Protein AF-A0A822F8F4-F1 (afdb_monomer)

Mean predicted aligned error: 12.17 Å

Sequence (168 aa):
MMKEYLFEIDHLSELIIGFRNGHVKISAIDDVLSNKKQIILKNERTELVQNLNDLETKANLINDLFNQNFRYCNVVERDINKHDNENTIRTKLIETDNRDRVLCSDDTLNQNNQEQFNKLRFYLIQEQQRNSNLRLIYADFSYCSYKLHNMFILSSNNNTNLSNQNSY

Structure (mmCIF, N/CA/C/O backbone):
data_AF-A0A822F8F4-F1
#
_entry.id   AF-A0A822F8F4-F1
#
loop_
_atom_site.group_PDB
_atom_site.id
_atom_site.type_symbol
_atom_site.label_atom_id
_atom_site.label_alt_id
_atom_site.label_comp_id
_atom_site.label_asym_id
_atom_site.label_entity_id
_atom_site.label_seq_id
_atom_site.pdbx_PDB_ins_code
_atom_site.Cartn_x
_atom_site.Cartn_y
_atom_site.Cartn_z
_atom_site.occupancy
_atom_site.B_iso_or_equiv
_atom_site.auth_seq_id
_atom_site.auth_comp_id
_atom_site.auth_asym_id
_atom_site.auth_atom_id
_atom_site.pdbx_PDB_model_num
ATOM 1 N N . MET A 1 1 ? -37.204 5.813 15.976 1.00 46.53 1 MET A N 1
ATOM 2 C CA . MET A 1 1 ? -36.327 6.970 16.257 1.00 46.53 1 MET A CA 1
ATOM 3 C C . MET A 1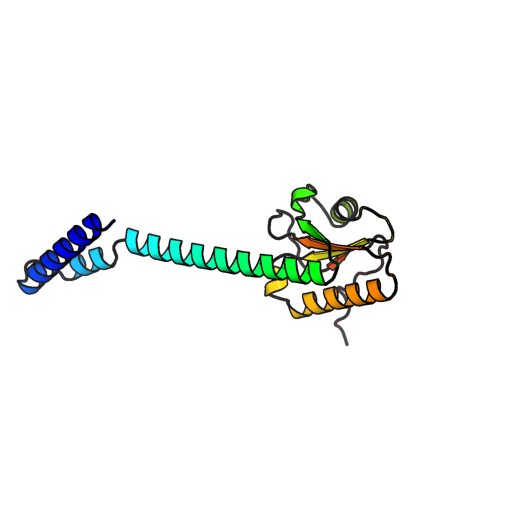 1 ? -36.942 8.006 17.198 1.00 46.53 1 MET A C 1
ATOM 5 O O . MET A 1 1 ? -36.592 7.973 18.363 1.00 46.53 1 MET A O 1
ATOM 9 N N . MET A 1 2 ? -37.865 8.893 16.792 1.00 45.19 2 MET A N 1
ATOM 10 C CA . MET A 1 2 ? -38.330 9.980 17.693 1.00 45.19 2 MET A CA 1
ATOM 11 C C . MET A 1 2 ? -39.167 9.492 18.899 1.00 45.19 2 MET A C 1
ATOM 13 O O . MET A 1 2 ? -39.069 10.047 19.987 1.00 45.19 2 MET A O 1
ATOM 17 N N . LYS A 1 3 ? -39.949 8.415 18.728 1.00 51.69 3 LYS A N 1
ATOM 18 C CA . LYS A 1 3 ? -40.764 7.811 19.803 1.00 51.69 3 LYS A CA 1
ATOM 19 C C . LYS A 1 3 ? -39.943 7.086 20.877 1.00 51.69 3 LYS A C 1
ATOM 21 O O . LYS A 1 3 ? -40.347 7.076 22.029 1.00 51.69 3 LYS A O 1
ATOM 26 N N . GLU A 1 4 ? -38.805 6.502 20.509 1.00 49.72 4 GLU A N 1
ATOM 27 C CA . GLU A 1 4 ? -37.917 5.807 21.457 1.00 49.72 4 GLU A CA 1
ATOM 28 C C . GLU A 1 4 ? -37.183 6.804 22.361 1.00 49.72 4 GLU A C 1
ATOM 30 O O . GLU A 1 4 ? -36.996 6.541 23.540 1.00 49.72 4 GLU A O 1
ATOM 35 N N . TYR A 1 5 ? -36.852 7.989 21.835 1.00 57.62 5 TYR A N 1
ATOM 36 C CA . TYR A 1 5 ? -36.263 9.076 22.620 1.00 57.62 5 TYR A CA 1
ATOM 37 C C . TYR A 1 5 ? -37.208 9.626 23.691 1.00 57.62 5 TYR A C 1
ATOM 39 O O . TYR A 1 5 ? -36.760 9.932 24.790 1.00 57.62 5 TYR A O 1
ATOM 47 N N . LEU A 1 6 ? -38.504 9.743 23.385 1.00 63.38 6 LEU A N 1
ATOM 48 C CA . LEU A 1 6 ? -39.500 10.210 24.355 1.00 63.38 6 LEU A CA 1
ATOM 49 C C . LEU A 1 6 ? -39.638 9.233 25.527 1.00 63.38 6 LEU A C 1
ATOM 51 O O . LEU A 1 6 ? -39.637 9.661 26.674 1.00 63.38 6 LEU A O 1
ATOM 55 N N . PHE A 1 7 ? -39.648 7.929 25.242 1.00 70.25 7 PHE A N 1
ATOM 56 C CA . PHE A 1 7 ? -39.710 6.893 26.272 1.00 70.25 7 PHE A CA 1
ATOM 57 C C . PHE A 1 7 ? -38.502 6.934 27.222 1.00 70.25 7 PHE A C 1
ATOM 59 O O . PHE A 1 7 ? -38.667 6.853 28.434 1.00 70.25 7 PHE A O 1
ATOM 66 N N . GLU A 1 8 ? -37.292 7.109 26.687 1.00 58.56 8 GLU A N 1
ATOM 67 C CA . GLU A 1 8 ? -36.071 7.203 27.500 1.00 58.56 8 GLU A CA 1
ATOM 68 C C . GLU A 1 8 ? -36.019 8.498 28.332 1.00 58.56 8 GLU A C 1
ATOM 70 O O . GLU A 1 8 ? -35.542 8.486 29.467 1.00 58.56 8 GLU A O 1
ATOM 75 N N . ILE A 1 9 ? -36.542 9.615 27.809 1.00 69.12 9 ILE A N 1
ATOM 76 C CA . ILE A 1 9 ? -36.636 10.886 28.549 1.00 69.12 9 ILE A CA 1
ATOM 77 C C . ILE A 1 9 ? -37.646 10.785 29.699 1.00 69.12 9 ILE A C 1
ATOM 79 O O . ILE A 1 9 ? -37.357 11.253 30.806 1.00 69.12 9 ILE A O 1
ATOM 83 N N . ASP A 1 10 ? -38.798 10.158 29.462 1.00 74.62 10 ASP A N 1
ATOM 84 C CA . ASP A 1 10 ? -39.811 9.924 30.495 1.00 74.62 10 ASP A CA 1
ATOM 85 C C . ASP A 1 10 ? -39.261 8.983 31.578 1.00 74.62 10 ASP A C 1
ATOM 87 O O . ASP A 1 10 ? -39.345 9.284 32.770 1.00 74.62 10 A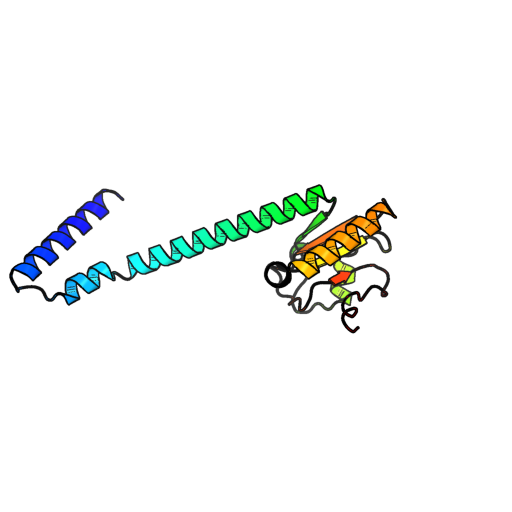SP A O 1
ATOM 91 N N . HIS A 1 11 ? -38.574 7.912 31.171 1.00 73.94 11 HIS A N 1
ATOM 92 C CA . HIS A 1 11 ? -37.952 6.956 32.085 1.00 73.94 11 HIS A CA 1
ATOM 93 C C . HIS A 1 11 ? -36.850 7.587 32.955 1.00 73.94 11 HIS A C 1
ATOM 95 O O . HIS A 1 11 ? -36.801 7.371 34.170 1.00 73.94 11 HIS A O 1
ATOM 101 N N . LEU A 1 12 ? -35.988 8.426 32.368 1.00 72.62 12 LEU A N 1
ATOM 102 C CA . LEU A 1 12 ? -34.965 9.167 33.111 1.00 72.62 12 LEU A CA 1
ATOM 103 C C . LEU A 1 12 ? -35.601 10.167 34.094 1.00 72.62 12 LEU A C 1
ATOM 105 O O . LEU A 1 12 ? -35.122 10.326 35.219 1.00 72.62 12 LEU A O 1
ATOM 109 N N . SER A 1 13 ? -36.696 10.818 33.694 1.00 73.12 13 SER A N 1
ATOM 110 C CA . SER A 1 13 ? -37.430 11.767 34.539 1.00 73.12 13 SER A CA 1
ATOM 111 C C . SER A 1 13 ? -38.053 11.078 35.757 1.00 73.12 13 SER A C 1
ATOM 113 O O . SER A 1 13 ? -37.935 11.584 36.876 1.00 73.12 13 SER A O 1
ATOM 115 N N . GLU A 1 14 ? -38.637 9.892 35.575 1.00 78.44 14 GLU A N 1
ATOM 116 C CA . GLU A 1 14 ? -39.163 9.065 36.667 1.00 78.44 14 GLU A CA 1
ATOM 117 C C . GLU A 1 14 ? -38.066 8.627 37.647 1.00 78.44 14 GLU A C 1
ATOM 119 O O . GLU A 1 14 ? -38.246 8.726 38.864 1.00 78.44 14 GLU A O 1
ATOM 124 N N . LEU A 1 15 ? -36.898 8.216 37.140 1.00 72.00 15 LEU A N 1
ATOM 125 C CA . LEU A 1 15 ? -35.754 7.827 37.971 1.00 72.00 15 LEU A CA 1
ATOM 126 C C . LEU A 1 15 ? -35.203 9.000 38.795 1.00 72.00 15 LEU A C 1
ATOM 128 O O . LEU A 1 15 ? -34.898 8.834 39.979 1.00 72.00 15 LEU A O 1
ATOM 132 N N . ILE A 1 16 ? -35.134 10.201 38.211 1.00 70.44 16 ILE A N 1
ATOM 133 C CA . ILE A 1 16 ? -34.704 11.423 38.910 1.00 70.44 16 ILE A CA 1
ATOM 134 C C . ILE A 1 16 ? -35.701 11.810 40.013 1.00 70.44 16 ILE A C 1
ATOM 136 O O . ILE A 1 16 ? -35.286 12.180 41.115 1.00 70.44 16 ILE A O 1
ATOM 140 N N . ILE A 1 17 ? -37.009 11.713 39.750 1.00 76.75 17 ILE A N 1
ATOM 141 C CA . ILE A 1 17 ? -38.059 11.974 40.750 1.00 76.75 17 ILE A CA 1
ATOM 142 C C . ILE A 1 17 ? -37.986 10.940 41.882 1.00 76.75 17 ILE A C 1
ATOM 144 O O . ILE A 1 17 ? -37.999 11.307 43.060 1.00 76.75 17 ILE A O 1
ATOM 148 N N . GLY A 1 18 ? -37.844 9.657 41.543 1.00 71.69 18 GLY A N 1
ATOM 149 C CA . GLY A 1 18 ? -37.693 8.571 42.509 1.00 71.69 18 GLY A CA 1
ATOM 150 C C . GLY A 1 18 ? -36.464 8.739 43.408 1.00 71.69 18 GLY A C 1
ATOM 151 O O . GLY A 1 18 ? -36.560 8.534 44.619 1.00 71.69 18 GLY A O 1
ATOM 152 N N . PHE A 1 19 ? -35.335 9.186 42.848 1.00 71.31 19 PHE A N 1
ATOM 153 C CA . PHE A 1 19 ? -34.116 9.483 43.605 1.00 71.31 19 PHE A CA 1
ATOM 154 C C . PHE A 1 19 ? -34.305 10.666 44.558 1.00 71.31 19 PHE A C 1
ATOM 156 O O . PHE A 1 19 ? -33.984 10.561 45.741 1.00 71.31 19 PHE A O 1
ATOM 163 N N . ARG A 1 20 ? -34.888 11.774 44.079 1.00 69.50 20 ARG A N 1
ATOM 164 C CA . ARG A 1 20 ? -35.166 12.963 44.907 1.00 69.50 20 ARG A CA 1
ATOM 165 C C . ARG A 1 20 ? -36.080 12.661 46.094 1.00 69.50 20 ARG A C 1
ATOM 167 O O . ARG A 1 20 ? -35.930 13.277 47.142 1.00 69.50 20 ARG A O 1
ATOM 174 N N . ASN A 1 21 ? -36.977 11.693 45.939 1.00 81.25 21 ASN A N 1
ATOM 175 C CA . ASN A 1 21 ? -37.883 11.245 46.994 1.00 81.25 21 ASN A CA 1
ATOM 176 C C . ASN A 1 21 ? -37.276 10.153 47.901 1.00 81.25 21 ASN A C 1
ATOM 178 O O . ASN A 1 21 ? -37.978 9.636 48.764 1.00 81.25 21 ASN A O 1
ATOM 182 N N . GLY A 1 22 ? -36.005 9.775 47.708 1.00 72.81 22 GLY A N 1
ATOM 183 C CA . GLY A 1 22 ? -35.305 8.763 48.511 1.00 72.81 22 GLY A CA 1
ATOM 184 C C . GLY A 1 22 ? -35.664 7.307 48.188 1.00 72.81 22 GLY A C 1
ATOM 185 O O . GLY A 1 22 ? -35.226 6.401 48.893 1.00 72.81 22 GLY A O 1
ATOM 186 N N . HIS A 1 23 ? -36.441 7.064 47.129 1.00 75.38 23 HIS A N 1
ATOM 187 C CA . HIS A 1 23 ? -36.947 5.736 46.759 1.00 75.38 23 HIS A CA 1
ATOM 188 C C . HIS A 1 23 ? -36.051 4.991 45.760 1.00 75.38 23 HIS A C 1
ATOM 190 O O . HIS A 1 23 ? -36.200 3.784 45.580 1.00 75.38 23 HIS A O 1
ATOM 196 N N . VAL A 1 24 ? -35.119 5.690 45.111 1.00 72.56 24 VAL A N 1
ATOM 197 C CA . VAL A 1 24 ? -34.202 5.130 44.109 1.00 72.56 24 VAL A CA 1
ATOM 198 C C . VAL A 1 24 ? -32.769 5.475 44.505 1.00 72.56 24 VAL A C 1
ATOM 200 O O . VAL A 1 24 ? -32.496 6.591 44.938 1.00 72.56 24 VAL A O 1
ATOM 203 N N . LYS A 1 25 ? -31.840 4.521 44.383 1.00 73.00 25 LYS A N 1
ATOM 204 C CA . LYS A 1 25 ? -30.405 4.765 44.608 1.00 73.00 25 LYS A CA 1
ATOM 205 C C . LYS A 1 25 ? -29.798 5.462 43.391 1.00 73.00 25 LYS A C 1
ATOM 207 O O . LYS A 1 25 ? -30.138 5.111 42.266 1.00 73.00 25 LYS A O 1
ATOM 212 N N . ILE A 1 26 ? -28.848 6.376 43.607 1.00 68.19 26 ILE A N 1
ATOM 213 C CA . ILE A 1 26 ? -28.175 7.109 42.517 1.00 68.19 26 ILE A CA 1
ATOM 214 C C . ILE A 1 26 ? -27.511 6.175 41.492 1.00 68.19 26 ILE A C 1
ATOM 216 O O . ILE A 1 26 ? -27.518 6.468 40.304 1.00 68.19 26 ILE A O 1
ATOM 220 N N . SER A 1 27 ? -27.078 4.988 41.930 1.00 64.88 27 SER A N 1
ATOM 221 C CA . SER A 1 27 ? -26.509 3.954 41.063 1.00 64.88 27 SER A CA 1
ATOM 222 C C . SER A 1 27 ? -27.464 3.479 39.961 1.00 64.88 27 SER A C 1
ATOM 224 O O . SER A 1 27 ? -27.008 3.105 38.894 1.00 64.88 27 SER A O 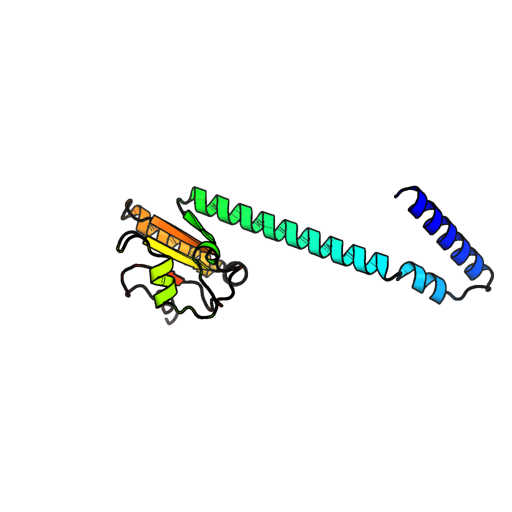1
ATOM 226 N N . ALA A 1 28 ? -28.784 3.522 40.176 1.00 64.75 28 ALA A N 1
ATOM 227 C CA . ALA A 1 28 ? -29.762 3.166 39.143 1.00 64.75 28 ALA A CA 1
ATOM 228 C C . ALA A 1 28 ? -29.877 4.244 38.048 1.00 64.75 28 ALA A C 1
ATOM 230 O O . ALA A 1 28 ? -30.211 3.934 36.908 1.00 64.75 28 ALA A O 1
ATOM 231 N N . ILE A 1 29 ? -29.578 5.505 38.382 1.00 62.50 29 ILE A N 1
ATOM 232 C CA . ILE A 1 29 ? -29.432 6.585 37.398 1.00 62.50 29 ILE A CA 1
ATOM 233 C C . ILE A 1 29 ? -28.109 6.398 36.648 1.00 62.50 29 ILE A C 1
ATOM 235 O O . ILE A 1 29 ? -28.087 6.496 35.421 1.00 62.50 29 ILE A O 1
ATOM 239 N N . ASP A 1 30 ? -27.033 6.053 37.361 1.00 62.41 30 ASP A N 1
ATOM 240 C CA . ASP A 1 30 ? -25.733 5.757 36.751 1.00 62.41 30 ASP A CA 1
ATOM 241 C C . ASP A 1 30 ? -25.805 4.565 35.784 1.00 62.41 30 ASP A C 1
ATOM 243 O O . ASP A 1 30 ? -25.195 4.627 34.721 1.00 62.41 30 ASP A O 1
ATOM 247 N N . ASP A 1 31 ? -26.589 3.524 36.076 1.00 64.81 31 ASP A N 1
ATOM 248 C CA . ASP A 1 31 ? -26.772 2.352 35.203 1.00 64.81 31 ASP A CA 1
ATOM 249 C C . ASP A 1 31 ? -27.491 2.694 33.883 1.00 64.81 31 ASP A C 1
ATOM 251 O O . ASP A 1 31 ? -27.153 2.156 32.824 1.00 64.81 31 ASP A O 1
ATOM 255 N N . VAL A 1 32 ? -28.452 3.624 33.916 1.00 64.62 32 VAL A N 1
ATOM 256 C CA . VAL A 1 32 ? -29.161 4.118 32.719 1.00 64.62 32 VAL A CA 1
ATOM 257 C C . VAL A 1 32 ? -28.291 5.087 31.917 1.00 64.62 32 VAL A C 1
ATOM 259 O O . VAL A 1 32 ? -28.263 5.024 30.688 1.00 64.62 32 VAL A O 1
ATOM 262 N N . LEU A 1 33 ? -27.510 5.936 32.586 1.00 60.09 33 LEU A N 1
ATOM 263 C CA . LEU A 1 33 ? -26.525 6.804 31.929 1.00 60.09 33 LEU A CA 1
ATOM 264 C C . LEU A 1 33 ? -25.344 6.009 31.347 1.00 60.09 33 LEU A C 1
ATOM 266 O O . LEU A 1 33 ? -24.783 6.385 30.317 1.00 60.09 33 LEU A O 1
ATOM 270 N N . SER A 1 34 ? -25.008 4.880 31.970 1.00 61.62 34 SER A N 1
ATOM 271 C CA . SER A 1 34 ? -23.978 3.932 31.536 1.00 61.62 34 SER A CA 1
ATOM 272 C C . SER A 1 34 ? -24.529 2.837 30.626 1.00 61.62 34 SER A C 1
ATOM 274 O O . SER A 1 34 ? -23.817 1.867 30.355 1.00 61.62 34 SER A O 1
ATOM 276 N N . ASN A 1 35 ? -25.782 2.964 30.160 1.00 67.44 35 ASN A N 1
ATOM 277 C CA . ASN A 1 35 ? -26.472 1.933 29.396 1.00 67.44 35 ASN A CA 1
ATOM 278 C C . ASN A 1 35 ? -25.559 1.439 28.271 1.00 67.44 35 ASN A C 1
ATOM 280 O O . ASN A 1 35 ? -25.218 2.164 27.332 1.00 67.44 35 ASN A O 1
ATOM 284 N N . LYS A 1 36 ? -25.126 0.185 28.413 1.00 62.91 36 LYS A N 1
ATOM 285 C CA . LYS A 1 36 ? -24.072 -0.459 27.624 1.00 62.91 36 LYS A CA 1
ATOM 286 C C . LYS A 1 36 ? -24.293 -0.290 26.119 1.00 62.91 36 LYS A C 1
ATOM 288 O O . LYS A 1 36 ? -23.328 -0.155 25.377 1.00 62.91 36 LYS A O 1
ATOM 293 N N . LYS A 1 37 ? -25.555 -0.213 25.674 1.00 65.62 37 LYS A N 1
ATOM 294 C CA . LYS A 1 37 ? -25.925 0.088 24.283 1.00 65.62 37 LYS A CA 1
ATOM 295 C C . LYS A 1 37 ? -25.498 1.484 23.818 1.00 65.62 37 LYS A C 1
ATOM 297 O O . LYS A 1 37 ? -24.988 1.597 22.713 1.00 65.62 37 LYS A O 1
ATOM 302 N N . GLN A 1 38 ? -25.668 2.535 24.6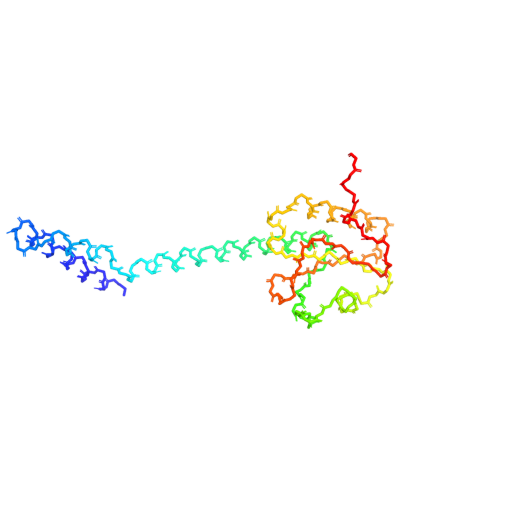23 1.00 67.25 38 GLN A N 1
ATOM 303 C CA . GLN A 1 38 ? -25.221 3.884 24.251 1.00 67.25 38 GLN A CA 1
ATOM 304 C C . GLN A 1 38 ? -23.694 3.977 24.177 1.00 67.25 38 GLN A C 1
ATOM 306 O O . GLN A 1 38 ? -23.168 4.653 23.295 1.00 67.25 38 GLN A O 1
ATOM 311 N N . ILE A 1 39 ? -22.980 3.289 25.073 1.00 73.31 39 ILE A N 1
ATOM 312 C CA . ILE A 1 39 ? -21.512 3.212 25.040 1.00 73.31 39 ILE A CA 1
ATOM 313 C C . ILE A 1 39 ? -21.048 2.466 23.781 1.00 73.31 39 ILE A C 1
ATOM 315 O O . ILE A 1 39 ? -20.183 2.965 23.068 1.00 73.31 39 ILE A O 1
ATOM 319 N N . ILE A 1 40 ? -21.668 1.324 23.463 1.00 76.56 40 ILE A N 1
ATOM 320 C CA . ILE A 1 40 ? -21.385 0.560 22.238 1.00 76.56 40 ILE A CA 1
ATOM 321 C C . ILE A 1 40 ? -21.632 1.419 20.993 1.00 76.56 40 ILE A C 1
ATOM 323 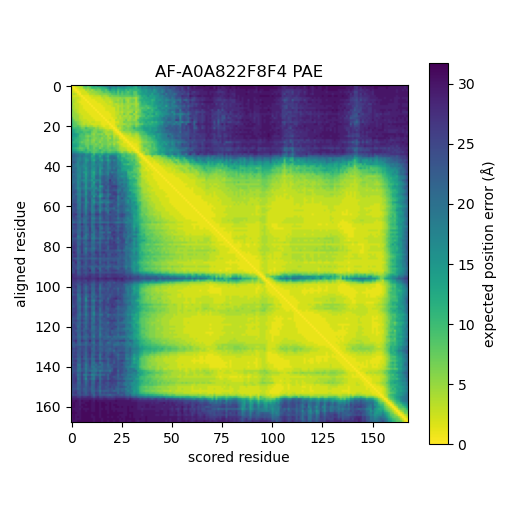O O . ILE A 1 40 ? -20.720 1.583 20.194 1.00 76.56 40 ILE A O 1
ATOM 327 N N . LEU A 1 41 ? -22.800 2.058 20.872 1.00 72.94 41 LEU A N 1
ATOM 328 C CA . LEU A 1 41 ? -23.129 2.908 19.721 1.00 72.94 41 LEU A CA 1
ATOM 329 C C . LEU A 1 41 ? -22.176 4.105 19.573 1.00 72.94 41 LEU A C 1
ATOM 331 O O . LEU A 1 41 ? -21.840 4.500 18.458 1.00 72.94 41 LEU A O 1
ATOM 335 N N . LYS A 1 42 ? -21.720 4.703 20.683 1.00 76.75 42 LYS A N 1
ATOM 336 C CA . LYS A 1 42 ? -20.705 5.773 20.655 1.00 76.75 42 LYS A CA 1
ATOM 337 C C . LYS A 1 42 ? -19.351 5.262 20.162 1.00 76.75 42 LYS A C 1
ATOM 339 O O . LYS A 1 42 ? -18.693 5.969 19.397 1.00 76.75 42 LYS A O 1
ATOM 344 N N . ASN A 1 43 ? -18.955 4.060 20.572 1.00 79.50 43 ASN A N 1
ATOM 345 C CA . ASN A 1 43 ? -17.714 3.437 20.124 1.00 79.50 43 ASN A CA 1
ATOM 346 C C . ASN A 1 43 ? -17.796 3.063 18.641 1.00 79.50 43 ASN A C 1
ATOM 348 O O . ASN A 1 43 ? -16.935 3.483 17.879 1.00 79.50 43 ASN A O 1
ATOM 352 N N . GLU A 1 44 ? -18.873 2.398 18.214 1.00 80.62 44 GLU A N 1
ATOM 353 C CA . GLU A 1 44 ? -19.130 2.049 16.809 1.00 80.62 44 GLU A CA 1
ATOM 354 C C . GLU A 1 44 ? -19.168 3.294 15.914 1.00 80.62 44 GLU A C 1
ATOM 356 O O . GLU A 1 44 ? -18.599 3.305 14.826 1.00 80.62 44 GLU A O 1
ATOM 361 N N . ARG A 1 45 ? -19.783 4.390 16.382 1.00 82.75 45 ARG A N 1
ATOM 362 C CA . ARG A 1 45 ? -19.757 5.673 15.667 1.00 82.75 45 ARG A CA 1
ATOM 363 C C . ARG A 1 45 ? -18.336 6.216 15.540 1.00 82.75 45 ARG A C 1
ATOM 365 O O . ARG A 1 45 ? -17.977 6.707 14.475 1.00 82.75 45 ARG A O 1
ATOM 372 N N . THR A 1 46 ? -17.561 6.191 16.621 1.00 86.38 46 THR A N 1
ATOM 373 C CA . THR A 1 46 ? -16.171 6.673 16.612 1.00 86.38 46 THR A CA 1
ATOM 374 C C . THR A 1 46 ? -15.319 5.850 15.649 1.00 86.38 46 THR A C 1
ATOM 376 O O . THR A 1 46 ? -14.595 6.422 14.842 1.00 86.38 46 THR A O 1
ATOM 379 N N . GLU A 1 47 ? -15.466 4.527 15.676 1.00 86.19 47 GLU A N 1
ATOM 380 C CA . GLU A 1 47 ? -14.784 3.601 14.770 1.00 86.19 47 GLU A CA 1
ATOM 381 C C . GLU A 1 47 ? -15.184 3.839 13.310 1.00 86.19 47 GLU A C 1
ATOM 383 O O . GLU A 1 47 ? -14.323 3.926 12.439 1.00 86.19 47 GLU A O 1
ATOM 388 N N . LEU A 1 48 ? -16.475 4.046 13.031 1.00 81.44 48 LEU A N 1
ATOM 389 C CA . LEU A 1 48 ? -16.943 4.384 11.689 1.00 81.44 48 LEU A CA 1
ATOM 390 C C . LEU A 1 48 ? -16.350 5.706 11.189 1.00 81.44 48 LEU A C 1
ATOM 392 O O . LEU A 1 48 ? -15.909 5.779 10.047 1.00 81.44 48 LEU A O 1
ATOM 396 N N . VAL A 1 49 ? -16.333 6.747 12.027 1.00 86.19 49 VAL A N 1
ATOM 397 C CA . VAL A 1 49 ? -15.725 8.039 11.669 1.00 86.19 49 VAL A CA 1
ATOM 398 C C . VAL A 1 49 ? -14.234 7.870 11.383 1.00 86.19 49 VAL A C 1
ATOM 400 O O . VAL A 1 49 ? -13.748 8.421 10.399 1.00 86.19 49 VAL A O 1
ATOM 403 N N . GLN A 1 50 ? -13.523 7.078 12.188 1.00 87.06 50 GLN A N 1
ATOM 404 C CA . GLN A 1 50 ? -12.114 6.781 11.944 1.00 87.06 50 GLN A CA 1
ATOM 405 C C . GLN A 1 50 ? -11.917 6.060 10.603 1.00 87.06 50 GLN A C 1
ATOM 407 O O . GLN A 1 50 ? -11.127 6.516 9.783 1.00 87.06 50 GLN A O 1
ATOM 412 N N . ASN A 1 51 ? -12.703 5.016 10.331 1.00 80.38 51 ASN A N 1
ATOM 413 C CA . ASN A 1 51 ? -12.645 4.272 9.071 1.00 80.38 51 ASN A CA 1
ATOM 414 C C . ASN A 1 51 ? -12.926 5.164 7.849 1.00 80.38 51 ASN A C 1
ATOM 416 O O . ASN A 1 51 ? -12.307 4.990 6.800 1.00 80.38 51 ASN A O 1
ATOM 420 N N . LEU A 1 52 ? -13.849 6.125 7.970 1.00 82.75 52 LEU A N 1
ATOM 421 C CA . LEU A 1 52 ? -14.132 7.096 6.909 1.00 82.75 52 LEU A CA 1
ATOM 422 C C . LEU A 1 52 ? -12.948 8.041 6.669 1.00 82.75 52 LEU A C 1
ATOM 424 O O . LEU A 1 52 ? -12.588 8.267 5.515 1.00 82.75 52 LEU A O 1
ATOM 428 N N . ASN A 1 53 ? -12.316 8.544 7.732 1.00 85.69 53 ASN A N 1
ATOM 429 C CA . ASN A 1 53 ? -11.132 9.402 7.623 1.00 85.69 53 ASN A CA 1
ATOM 430 C C . ASN A 1 53 ? -9.936 8.652 7.011 1.00 85.69 53 ASN A C 1
ATOM 432 O O . ASN A 1 53 ? -9.207 9.205 6.183 1.00 85.69 53 ASN A O 1
ATOM 436 N N . ASP A 1 54 ? -9.742 7.386 7.387 1.00 85.12 54 ASP A N 1
ATOM 437 C CA . ASP A 1 54 ? -8.686 6.536 6.831 1.00 85.12 54 ASP A CA 1
ATOM 438 C C . ASP A 1 54 ? -8.928 6.277 5.334 1.00 85.12 54 ASP A C 1
ATOM 440 O O . ASP A 1 54 ? -8.000 6.355 4.523 1.00 85.12 54 ASP A O 1
ATOM 444 N N . LEU A 1 55 ? -10.189 6.054 4.941 1.00 86.31 55 LEU A N 1
ATOM 445 C CA . LEU A 1 55 ? -10.581 5.891 3.541 1.00 86.31 55 LEU A CA 1
ATOM 446 C C . LEU A 1 55 ? -10.365 7.173 2.724 1.00 86.31 55 LEU A C 1
ATOM 448 O O . LEU A 1 55 ? -9.846 7.104 1.610 1.00 86.31 55 LEU A O 1
ATOM 452 N N . GLU A 1 56 ? -10.725 8.336 3.271 1.00 86.69 56 GLU A N 1
ATOM 453 C CA . GLU A 1 56 ? -10.483 9.637 2.635 1.00 86.69 56 GLU A CA 1
ATOM 454 C C . GLU A 1 56 ? -8.981 9.897 2.459 1.00 86.69 56 GLU A C 1
ATOM 456 O O . GLU A 1 56 ? -8.529 10.283 1.379 1.00 86.69 56 GLU A O 1
ATOM 461 N N . THR A 1 57 ? -8.181 9.597 3.485 1.00 87.94 57 THR A N 1
ATOM 462 C CA . THR A 1 57 ? -6.718 9.716 3.433 1.00 87.94 57 THR A CA 1
ATOM 463 C C . THR A 1 57 ? -6.125 8.822 2.344 1.00 87.94 57 THR A C 1
ATOM 465 O O . THR A 1 57 ? -5.293 9.277 1.554 1.00 87.94 57 THR A O 1
ATOM 468 N N . LYS A 1 58 ? -6.585 7.567 2.242 1.00 87.25 58 LYS A N 1
ATOM 469 C CA . LYS A 1 58 ? -6.159 6.649 1.179 1.00 87.25 58 LYS A CA 1
ATOM 470 C C . LYS A 1 58 ? -6.576 7.147 -0.206 1.00 87.25 58 LYS A C 1
ATOM 472 O O . LYS A 1 58 ? -5.763 7.113 -1.127 1.00 87.25 58 LYS A O 1
ATOM 477 N N . ALA A 1 59 ? -7.800 7.648 -0.365 1.00 88.00 59 ALA A N 1
ATOM 478 C CA . ALA A 1 59 ? -8.262 8.206 -1.636 1.00 88.00 59 ALA A CA 1
ATOM 479 C C . ALA A 1 59 ? -7.396 9.397 -2.084 1.00 88.00 59 ALA A C 1
ATOM 481 O O . ALA A 1 59 ? -6.987 9.461 -3.244 1.00 88.00 59 ALA A O 1
ATOM 482 N N . ASN A 1 60 ? -7.048 10.293 -1.156 1.00 90.38 60 ASN A N 1
ATOM 483 C CA . ASN A 1 60 ? -6.157 11.421 -1.426 1.00 90.38 60 ASN A CA 1
ATOM 484 C C . ASN A 1 60 ? -4.757 10.957 -1.850 1.00 90.38 60 ASN A C 1
ATOM 486 O O . ASN A 1 60 ? -4.237 11.439 -2.855 1.00 90.38 60 ASN A O 1
ATOM 490 N N . LEU A 1 61 ? -4.185 9.960 -1.166 1.00 91.38 61 LEU A N 1
ATOM 491 C CA . LEU A 1 61 ? -2.905 9.365 -1.558 1.00 91.38 61 LEU A CA 1
ATOM 492 C C . LEU A 1 61 ? -2.950 8.791 -2.984 1.00 91.38 61 LEU A C 1
ATOM 494 O O . LEU A 1 61 ? -2.032 9.024 -3.769 1.00 91.38 61 LEU A O 1
ATOM 498 N N . ILE A 1 62 ? -4.005 8.051 -3.333 1.00 90.31 62 ILE A N 1
ATOM 499 C CA . ILE A 1 62 ? -4.163 7.456 -4.669 1.00 90.31 62 ILE A CA 1
ATOM 500 C C . ILE A 1 62 ? -4.268 8.546 -5.743 1.00 90.31 62 ILE A C 1
ATOM 502 O O . ILE A 1 62 ? -3.631 8.434 -6.791 1.00 90.31 62 ILE A O 1
ATOM 506 N N . ASN A 1 63 ? -5.016 9.617 -5.474 1.00 92.12 63 ASN A N 1
ATOM 507 C CA . ASN A 1 63 ? -5.129 10.756 -6.386 1.00 92.12 63 ASN A CA 1
ATOM 508 C C . ASN A 1 63 ? -3.785 11.478 -6.570 1.00 92.12 63 ASN A C 1
ATOM 510 O O . ASN A 1 63 ? -3.404 11.792 -7.698 1.00 92.12 63 ASN A O 1
ATOM 514 N N . ASP A 1 64 ? -3.031 11.690 -5.491 1.00 93.75 64 ASP A N 1
ATOM 515 C CA . ASP A 1 64 ? -1.693 12.286 -5.550 1.00 93.75 64 ASP A CA 1
ATOM 516 C C . ASP A 1 64 ? -0.723 11.433 -6.374 1.00 93.75 64 ASP A C 1
ATOM 518 O O . ASP A 1 64 ? 0.026 11.957 -7.201 1.00 93.75 64 ASP A O 1
ATOM 522 N N . LEU A 1 65 ? -0.755 10.112 -6.179 1.00 94.19 65 LEU A N 1
ATOM 523 C CA . LEU A 1 65 ? 0.029 9.155 -6.958 1.00 94.19 65 LEU A CA 1
ATOM 524 C C . LEU A 1 65 ? -0.337 9.226 -8.446 1.00 94.19 65 LEU A C 1
ATOM 526 O O . LEU A 1 65 ? 0.555 9.310 -9.293 1.00 94.19 65 LEU A O 1
ATOM 530 N N . PHE A 1 66 ? -1.631 9.261 -8.769 1.00 93.19 66 PHE A N 1
ATOM 531 C CA . PHE A 1 66 ? -2.108 9.391 -10.145 1.00 93.19 66 PHE A CA 1
ATOM 532 C C . PHE A 1 66 ? -1.611 10.685 -10.807 1.00 93.19 66 PHE A C 1
ATOM 534 O O . PHE A 1 66 ? -1.064 10.643 -11.909 1.00 93.19 66 PHE A O 1
ATOM 541 N N . ASN A 1 67 ? -1.702 11.819 -10.106 1.00 95.25 67 ASN A N 1
ATOM 542 C CA . ASN A 1 67 ? -1.194 13.112 -10.580 1.00 95.25 67 ASN A CA 1
ATOM 543 C C . ASN A 1 67 ? 0.329 13.110 -10.817 1.00 95.25 67 ASN A C 1
ATOM 545 O O . ASN A 1 67 ? 0.846 13.921 -11.584 1.00 95.25 67 ASN A O 1
ATOM 549 N N . GLN A 1 68 ? 1.050 12.192 -10.173 1.00 94.94 68 GLN A N 1
ATOM 550 C CA . GLN A 1 68 ? 2.492 11.980 -10.320 1.00 94.94 68 GLN A CA 1
ATOM 551 C C . GLN A 1 68 ? 2.837 10.851 -11.307 1.00 94.94 68 GLN A C 1
ATOM 553 O O . GLN A 1 68 ? 3.982 10.406 -11.346 1.00 94.94 68 GLN A O 1
ATOM 558 N N . ASN A 1 69 ? 1.873 10.397 -12.115 1.00 95.12 69 ASN A N 1
ATOM 559 C CA . ASN A 1 69 ? 2.009 9.308 -13.089 1.00 95.12 69 ASN A CA 1
ATOM 560 C C . ASN A 1 69 ? 2.362 7.937 -12.482 1.00 95.12 69 ASN A C 1
ATOM 562 O O . ASN A 1 69 ? 2.941 7.085 -13.164 1.00 95.12 69 ASN A O 1
ATOM 566 N N . PHE A 1 70 ? 1.999 7.693 -11.221 1.00 96.75 70 PHE A N 1
ATOM 567 C CA . PHE A 1 70 ? 2.023 6.350 -10.651 1.00 96.75 70 PHE A CA 1
ATOM 568 C C . PHE A 1 70 ? 0.742 5.595 -11.001 1.00 96.75 70 PHE A C 1
ATOM 570 O O . PHE A 1 70 ? -0.369 6.111 -10.889 1.00 96.75 70 PHE A O 1
ATOM 577 N N . ARG A 1 71 ? 0.895 4.315 -11.339 1.00 94.69 71 ARG A N 1
ATOM 578 C CA . ARG A 1 71 ? -0.208 3.355 -11.372 1.00 94.69 71 ARG A CA 1
ATOM 579 C C . ARG A 1 71 ? -0.394 2.759 -9.980 1.00 94.69 71 ARG A C 1
ATOM 581 O O . ARG A 1 71 ? 0.523 2.135 -9.452 1.00 94.69 71 ARG A O 1
ATOM 588 N N . TYR A 1 72 ? -1.583 2.910 -9.411 1.00 94.75 72 TYR A N 1
ATOM 589 C CA . TYR A 1 72 ? -1.955 2.211 -8.183 1.00 94.75 72 TYR A CA 1
ATOM 590 C C . TYR A 1 72 ? -2.209 0.719 -8.460 1.00 94.75 72 TYR A C 1
ATOM 592 O O . TYR A 1 72 ? -2.819 0.366 -9.472 1.00 94.75 72 TYR A O 1
ATOM 600 N N . CYS A 1 73 ? -1.733 -0.151 -7.571 1.00 93.25 73 CYS A N 1
ATOM 601 C CA . CYS A 1 73 ? -1.931 -1.595 -7.622 1.00 93.25 73 CYS A CA 1
ATOM 602 C C . CYS A 1 73 ? -2.198 -2.127 -6.211 1.00 93.25 73 CYS A C 1
ATOM 604 O O . CYS A 1 73 ? -1.304 -2.116 -5.366 1.00 93.25 73 CYS A O 1
ATOM 606 N N . ASN A 1 74 ? -3.396 -2.659 -5.970 1.00 91.12 74 ASN A N 1
ATOM 607 C CA . ASN A 1 74 ? -3.662 -3.444 -4.769 1.00 91.12 74 ASN A CA 1
ATOM 608 C C . ASN A 1 74 ? -3.047 -4.838 -4.950 1.00 91.12 74 ASN A C 1
ATOM 610 O O . ASN A 1 74 ? -3.402 -5.564 -5.878 1.00 91.12 74 ASN A O 1
ATOM 614 N N . VAL A 1 75 ? -2.104 -5.226 -4.091 1.00 92.88 75 VAL A N 1
ATOM 615 C CA . VAL A 1 75 ? -1.353 -6.479 -4.294 1.00 92.88 75 VAL A CA 1
ATOM 616 C C . VAL A 1 75 ? -2.187 -7.739 -4.086 1.00 92.88 75 VAL A C 1
ATOM 618 O O . VAL A 1 75 ? -1.796 -8.811 -4.549 1.00 92.88 75 VAL A O 1
ATOM 621 N N . VAL A 1 76 ? -3.349 -7.624 -3.437 1.00 88.69 76 VAL A N 1
ATOM 622 C CA . VAL A 1 76 ? -4.303 -8.734 -3.309 1.00 88.69 76 VAL A CA 1
ATOM 623 C C . VAL A 1 76 ? -4.798 -9.184 -4.686 1.00 88.69 76 VAL A C 1
ATOM 625 O O . VAL A 1 76 ? -4.969 -10.376 -4.909 1.00 88.69 76 VAL A O 1
ATOM 628 N N . GLU A 1 77 ? -4.919 -8.263 -5.646 1.00 88.69 77 GLU A N 1
ATOM 629 C CA . GLU A 1 77 ? -5.312 -8.561 -7.034 1.00 88.69 77 GLU A CA 1
ATOM 630 C C . GLU A 1 77 ? -4.227 -9.320 -7.820 1.00 88.69 77 GLU A C 1
ATOM 632 O O . GLU A 1 77 ? -4.446 -9.732 -8.958 1.00 88.69 77 GLU A O 1
ATOM 637 N N . ARG A 1 78 ? -3.035 -9.490 -7.232 1.00 90.38 78 ARG A N 1
ATOM 638 C CA . ARG A 1 78 ? -1.887 -10.205 -7.811 1.00 90.38 78 ARG A CA 1
ATOM 639 C C . ARG A 1 78 ? -1.596 -11.523 -7.092 1.00 90.38 78 ARG A C 1
ATOM 641 O O . ARG A 1 78 ? -0.499 -12.064 -7.231 1.00 90.38 78 ARG A O 1
ATOM 648 N N . ASP A 1 79 ? -2.543 -12.016 -6.293 1.00 91.81 79 ASP A N 1
ATOM 649 C CA . ASP A 1 79 ? -2.426 -13.244 -5.498 1.00 91.81 79 ASP A CA 1
ATOM 650 C C . ASP A 1 79 ? -1.200 -13.264 -4.567 1.00 91.81 79 ASP A C 1
ATOM 652 O O . ASP A 1 79 ? -0.632 -14.324 -4.274 1.00 91.81 79 ASP A O 1
ATOM 656 N N . ILE A 1 80 ? -0.749 -12.092 -4.103 1.00 93.25 80 ILE A N 1
ATOM 657 C CA . ILE A 1 80 ? 0.335 -12.000 -3.121 1.00 93.25 80 ILE A CA 1
ATOM 658 C C . ILE A 1 80 ? -0.212 -12.333 -1.732 1.00 93.25 80 ILE A C 1
ATOM 660 O O . ILE A 1 80 ? -1.236 -11.800 -1.300 1.00 93.25 80 ILE A O 1
ATOM 664 N N . ASN A 1 81 ? 0.471 -13.226 -1.020 1.00 93.56 81 ASN A N 1
ATOM 665 C CA . ASN A 1 81 ? 0.060 -13.699 0.296 1.00 93.56 81 ASN A CA 1
ATOM 666 C C . ASN A 1 81 ? 1.257 -14.035 1.204 1.00 93.56 81 ASN A C 1
ATOM 668 O O . ASN A 1 81 ? 2.414 -13.951 0.810 1.00 93.56 81 ASN A O 1
ATOM 672 N N . LYS A 1 82 ? 0.977 -14.443 2.446 1.00 94.44 82 LYS A N 1
ATOM 673 C CA . LYS A 1 82 ? 1.987 -14.763 3.474 1.00 94.44 82 LYS A CA 1
ATOM 674 C C . LYS A 1 82 ? 3.026 -15.837 3.102 1.00 94.44 82 LYS A C 1
ATOM 676 O O . LYS A 1 82 ? 4.015 -15.961 3.815 1.00 94.44 82 LYS A O 1
ATOM 681 N N . HIS A 1 83 ? 2.786 -16.649 2.071 1.00 95.12 83 HIS A N 1
ATOM 682 C CA . HIS A 1 83 ? 3.726 -17.676 1.604 1.00 95.12 83 HIS A CA 1
ATOM 683 C C . HIS A 1 83 ? 4.664 -17.175 0.504 1.00 95.12 83 HIS A C 1
ATOM 685 O O . HIS A 1 83 ? 5.595 -17.886 0.125 1.00 95.12 83 HIS A O 1
ATOM 691 N N . ASP A 1 84 ? 4.418 -15.975 -0.016 1.00 93.81 84 ASP A N 1
ATOM 692 C CA . ASP A 1 84 ? 5.310 -15.345 -0.969 1.00 93.81 84 ASP A CA 1
ATOM 693 C C . ASP A 1 84 ? 6.597 -14.860 -0.301 1.00 93.81 84 ASP A C 1
ATOM 695 O O . ASP A 1 84 ? 6.677 -14.664 0.910 1.00 93.81 84 ASP A O 1
ATOM 699 N N . ASN A 1 85 ? 7.619 -14.666 -1.122 1.00 91.69 85 ASN A N 1
ATOM 700 C CA . ASN A 1 85 ? 8.864 -14.019 -0.747 1.00 91.69 85 ASN A CA 1
ATOM 701 C C . ASN A 1 85 ? 9.168 -12.909 -1.755 1.00 91.69 85 ASN A C 1
ATOM 703 O O . ASN A 1 85 ? 8.462 -12.741 -2.748 1.00 91.69 85 ASN A O 1
ATOM 707 N N . GLU A 1 86 ? 10.237 -12.154 -1.525 1.00 88.44 86 GLU A N 1
ATOM 708 C CA . GLU A 1 86 ? 10.587 -11.024 -2.386 1.00 88.44 86 GLU A CA 1
ATOM 709 C C . GLU A 1 86 ? 10.729 -11.414 -3.869 1.00 88.44 86 GLU A C 1
ATOM 711 O O . GLU A 1 86 ? 10.285 -10.667 -4.739 1.00 88.44 86 GLU A O 1
ATOM 716 N N . ASN A 1 87 ? 11.270 -12.600 -4.175 1.00 89.06 87 ASN A N 1
ATOM 717 C CA . ASN A 1 87 ? 11.414 -13.060 -5.558 1.00 89.06 87 ASN A CA 1
ATOM 718 C C . ASN A 1 87 ? 10.054 -13.347 -6.202 1.00 89.06 87 ASN A C 1
ATOM 720 O O . ASN A 1 87 ? 9.813 -12.910 -7.325 1.00 89.06 87 ASN A O 1
ATOM 724 N N . THR A 1 88 ? 9.148 -14.038 -5.502 1.00 92.94 88 THR A N 1
ATOM 725 C CA . THR A 1 88 ? 7.817 -14.336 -6.058 1.00 92.94 88 THR A CA 1
ATOM 726 C C . THR A 1 88 ? 6.966 -13.073 -6.180 1.00 92.94 88 THR A C 1
ATOM 728 O O . THR A 1 88 ? 6.283 -12.895 -7.186 1.00 92.94 88 THR A O 1
ATOM 731 N N . ILE A 1 89 ? 7.069 -12.151 -5.218 1.00 93.00 89 ILE A N 1
ATOM 732 C CA . ILE A 1 89 ? 6.452 -10.818 -5.279 1.00 93.00 89 ILE A CA 1
ATOM 733 C C . ILE A 1 89 ? 6.962 -10.048 -6.496 1.00 93.00 89 ILE A C 1
ATOM 735 O O . ILE A 1 89 ? 6.166 -9.490 -7.250 1.00 93.00 89 ILE A O 1
ATOM 739 N N . ARG A 1 90 ? 8.279 -10.044 -6.726 1.00 91.25 90 ARG A N 1
ATOM 740 C CA . ARG A 1 90 ? 8.898 -9.372 -7.872 1.00 91.25 90 ARG A CA 1
ATOM 741 C C . ARG A 1 90 ? 8.346 -9.897 -9.192 1.00 91.25 90 ARG A C 1
ATOM 743 O O . ARG A 1 90 ? 7.914 -9.092 -10.010 1.00 91.25 90 ARG A O 1
ATOM 750 N N . THR A 1 91 ? 8.281 -11.216 -9.368 1.00 90.12 91 THR A N 1
ATOM 751 C CA . THR A 1 91 ? 7.705 -11.838 -10.572 1.00 90.12 91 THR A CA 1
ATOM 752 C C . THR A 1 91 ? 6.220 -11.511 -10.756 1.00 90.12 91 THR A C 1
ATOM 754 O O . THR A 1 91 ? 5.762 -11.383 -11.885 1.00 90.12 91 THR A O 1
ATOM 757 N N . LYS A 1 92 ? 5.457 -11.356 -9.667 1.00 92.56 92 LYS A N 1
ATOM 758 C CA . LYS A 1 92 ? 4.024 -11.018 -9.718 1.00 92.56 92 LYS A CA 1
ATOM 759 C C . LYS A 1 92 ? 3.751 -9.540 -10.024 1.00 92.56 92 LYS A C 1
ATOM 761 O O . LYS A 1 92 ? 2.704 -9.223 -10.586 1.00 92.56 92 LYS A O 1
ATOM 766 N N . LEU A 1 93 ? 4.652 -8.639 -9.626 1.00 92.12 93 LEU A N 1
ATOM 767 C CA . LEU A 1 93 ? 4.456 -7.188 -9.740 1.00 92.12 93 LEU A CA 1
ATOM 768 C C . LEU A 1 93 ? 5.154 -6.555 -10.950 1.00 92.12 93 LEU A C 1
ATOM 770 O O . LEU A 1 93 ? 4.685 -5.529 -11.441 1.00 92.12 93 LEU A O 1
ATOM 774 N N . ILE A 1 94 ? 6.267 -7.123 -11.416 1.00 90.06 94 ILE A N 1
ATOM 775 C CA . ILE A 1 94 ? 7.006 -6.625 -12.581 1.00 90.06 94 ILE A CA 1
ATOM 776 C C . ILE A 1 94 ? 6.463 -7.317 -13.829 1.00 90.06 94 ILE A C 1
ATOM 778 O O . ILE A 1 94 ? 6.657 -8.512 -14.019 1.00 90.06 94 ILE A O 1
ATOM 782 N N . GLU A 1 95 ? 5.784 -6.558 -14.687 1.00 78.75 95 GLU A N 1
ATOM 783 C CA . GLU A 1 95 ? 5.259 -7.072 -15.959 1.00 78.75 95 GLU A CA 1
ATOM 784 C C . GLU A 1 95 ? 6.281 -6.890 -17.093 1.00 78.75 95 GLU A C 1
ATOM 786 O O . GLU A 1 95 ? 6.289 -7.668 -18.044 1.00 78.75 95 GLU A O 1
ATOM 791 N N . THR A 1 96 ? 7.131 -5.853 -17.015 1.00 72.56 96 THR A N 1
ATOM 792 C CA . THR A 1 96 ? 8.162 -5.573 -18.029 1.00 72.56 96 THR A CA 1
ATOM 793 C C . THR A 1 96 ? 9.549 -5.467 -17.401 1.00 72.56 96 THR A C 1
ATOM 795 O O . THR A 1 96 ? 9.836 -4.531 -16.650 1.00 72.56 96 THR A O 1
ATOM 798 N N . ASP A 1 97 ? 10.443 -6.367 -17.809 1.00 70.50 97 ASP A N 1
ATOM 799 C CA . ASP A 1 97 ? 11.787 -6.609 -17.258 1.00 70.50 97 ASP A CA 1
ATOM 800 C C . ASP A 1 97 ? 12.786 -5.435 -17.288 1.00 70.50 97 ASP A C 1
ATOM 802 O O . ASP A 1 97 ? 13.956 -5.617 -16.982 1.00 70.50 97 ASP A O 1
ATOM 806 N N . ASN A 1 98 ? 12.429 -4.207 -17.645 1.00 80.75 98 ASN A N 1
ATOM 807 C CA . ASN A 1 98 ? 13.384 -3.089 -17.531 1.00 80.75 98 ASN A CA 1
ATOM 808 C C . ASN A 1 98 ? 12.760 -1.723 -17.260 1.00 80.75 98 ASN A C 1
ATOM 810 O O . ASN A 1 98 ? 13.464 -0.807 -16.820 1.00 80.75 98 ASN A O 1
ATOM 814 N N . ARG A 1 99 ? 11.456 -1.578 -17.489 1.00 88.44 99 ARG A N 1
ATOM 815 C CA . ARG A 1 99 ? 10.763 -0.290 -17.399 1.00 88.44 99 ARG A CA 1
ATOM 816 C C . ARG A 1 99 ? 9.988 -0.101 -16.109 1.00 88.44 99 ARG A C 1
ATOM 818 O O . ARG A 1 99 ? 9.640 1.031 -15.800 1.00 88.44 99 ARG A O 1
ATOM 825 N N . ASP A 1 100 ? 9.764 -1.158 -15.344 1.00 92.38 100 ASP A N 1
ATOM 826 C CA . ASP A 1 100 ? 8.951 -1.054 -14.139 1.00 92.38 100 ASP A CA 1
ATOM 827 C C . ASP A 1 100 ? 9.786 -0.628 -12.935 1.00 92.38 100 ASP A C 1
ATOM 829 O O . ASP A 1 100 ? 10.924 -1.072 -12.722 1.00 92.38 100 ASP A O 1
ATOM 833 N N . ARG A 1 101 ? 9.194 0.259 -12.141 1.00 93.75 101 ARG A N 1
ATOM 834 C CA . ARG A 1 101 ? 9.639 0.608 -10.799 1.00 93.75 101 ARG A CA 1
ATOM 835 C C . ARG A 1 101 ? 8.446 0.510 -9.871 1.00 93.75 101 ARG A C 1
ATOM 837 O O . ARG A 1 101 ? 7.483 1.254 -10.035 1.00 93.75 101 ARG A O 1
ATOM 844 N N . VAL A 1 102 ? 8.513 -0.407 -8.914 1.00 95.44 102 VAL A N 1
ATOM 845 C CA . VAL A 1 102 ? 7.397 -0.690 -8.010 1.00 95.44 102 VAL A CA 1
ATOM 846 C C . VAL A 1 102 ? 7.760 -0.245 -6.602 1.00 95.44 102 VAL A C 1
ATOM 848 O O . VAL A 1 102 ? 8.594 -0.873 -5.955 1.00 95.44 102 VAL A O 1
ATOM 851 N N . LEU A 1 103 ? 7.145 0.830 -6.120 1.00 96.56 103 LEU A N 1
ATOM 852 C CA . LEU A 1 103 ? 7.224 1.244 -4.723 1.00 96.56 103 LEU A CA 1
ATOM 853 C C . LEU A 1 103 ? 6.276 0.374 -3.897 1.00 96.56 103 LEU A C 1
ATOM 855 O O . LEU A 1 103 ? 5.062 0.466 -4.061 1.00 96.56 103 LEU A O 1
ATOM 859 N N . CYS A 1 104 ? 6.830 -0.463 -3.026 1.00 96.44 104 CYS A N 1
ATOM 860 C CA . CYS A 1 104 ? 6.072 -1.337 -2.137 1.00 96.44 104 CYS A CA 1
ATOM 861 C C . CYS A 1 104 ? 5.913 -0.666 -0.772 1.00 96.44 104 CYS A C 1
ATOM 863 O O . CYS A 1 104 ? 6.913 -0.293 -0.151 1.00 96.44 104 CYS A O 1
ATOM 865 N N . SER A 1 105 ? 4.671 -0.510 -0.313 1.00 96.44 105 SER A N 1
ATOM 866 C CA . SER A 1 105 ? 4.354 0.026 1.013 1.00 96.44 105 SER A CA 1
ATOM 867 C C . SER A 1 105 ? 2.979 -0.453 1.495 1.00 96.44 105 SER A C 1
ATOM 869 O O . SER A 1 105 ? 2.206 -1.023 0.727 1.00 96.44 105 SER A O 1
ATOM 871 N N . ASP A 1 106 ? 2.671 -0.190 2.760 1.00 94.94 106 ASP A N 1
ATOM 872 C CA . ASP A 1 106 ? 1.338 -0.296 3.351 1.00 94.94 106 ASP A CA 1
ATOM 873 C C . ASP A 1 106 ? 1.006 0.977 4.153 1.00 94.94 106 ASP A C 1
ATOM 875 O O . ASP A 1 106 ? 1.858 1.847 4.366 1.00 94.94 106 ASP A O 1
ATOM 879 N N . ASP A 1 107 ? -0.247 1.103 4.588 1.00 91.12 107 ASP A N 1
ATOM 880 C CA . ASP A 1 107 ? -0.739 2.288 5.299 1.00 91.12 107 ASP A CA 1
ATOM 881 C C . ASP A 1 107 ? 0.016 2.524 6.610 1.00 91.12 107 ASP A C 1
ATOM 883 O O . ASP A 1 107 ? 0.318 3.667 6.947 1.00 91.12 107 ASP A O 1
ATOM 887 N N . THR A 1 108 ? 0.382 1.455 7.325 1.00 91.94 108 THR A N 1
ATOM 888 C CA . THR A 1 108 ? 1.100 1.565 8.602 1.00 91.94 108 THR A CA 1
ATOM 889 C C . THR A 1 108 ? 2.507 2.118 8.386 1.00 91.94 108 THR A C 1
ATOM 891 O O . THR A 1 108 ? 2.948 3.014 9.105 1.00 91.94 108 THR A O 1
ATOM 894 N N . LEU A 1 109 ? 3.220 1.629 7.372 1.00 94.00 109 LEU A N 1
ATOM 895 C CA . LEU A 1 109 ? 4.551 2.112 7.019 1.00 94.00 109 LEU A CA 1
ATOM 896 C C . LEU A 1 109 ? 4.523 3.543 6.484 1.00 94.00 109 LEU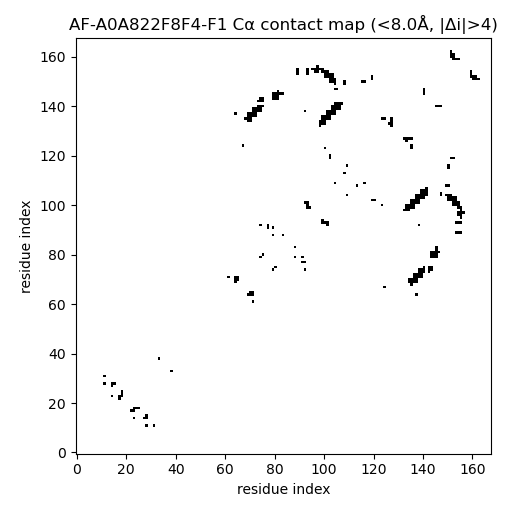 A C 1
ATOM 898 O O . LEU A 1 109 ? 5.393 4.337 6.842 1.00 94.00 109 LEU A O 1
ATOM 902 N N . ASN A 1 110 ? 3.517 3.894 5.681 1.00 90.44 110 ASN A N 1
ATOM 903 C CA . ASN A 1 110 ? 3.333 5.262 5.199 1.00 90.44 110 ASN A CA 1
ATOM 904 C C . ASN A 1 110 ? 3.112 6.246 6.356 1.00 90.44 110 ASN A C 1
ATOM 906 O O . ASN A 1 110 ? 3.721 7.316 6.371 1.00 90.44 110 ASN A O 1
ATOM 910 N N . GLN A 1 111 ? 2.256 5.885 7.319 1.00 89.25 111 GLN A N 1
ATOM 911 C CA . GLN A 1 111 ? 1.942 6.717 8.483 1.00 89.25 111 GLN A CA 1
ATOM 912 C C . GLN A 1 111 ? 3.148 6.873 9.414 1.00 89.25 111 GLN A C 1
ATOM 914 O O . GLN A 1 111 ? 3.443 7.980 9.859 1.00 89.25 111 GLN A O 1
ATOM 919 N N . ASN A 1 112 ? 3.876 5.785 9.674 1.00 93.56 112 ASN A N 1
ATOM 920 C CA . ASN A 1 112 ? 4.994 5.800 10.617 1.00 93.56 112 ASN A CA 1
ATOM 921 C C . ASN A 1 112 ? 6.277 6.408 10.031 1.00 93.56 112 ASN A C 1
ATOM 923 O O . ASN A 1 112 ? 7.074 6.969 10.777 1.00 93.56 112 ASN A O 1
ATOM 927 N N . ASN A 1 113 ? 6.491 6.306 8.713 1.00 94.00 113 ASN A N 1
ATOM 928 C CA . ASN A 1 113 ? 7.753 6.666 8.056 1.00 94.00 113 ASN A CA 1
ATOM 929 C C . ASN A 1 113 ? 7.541 7.567 6.825 1.00 94.00 113 ASN A C 1
ATOM 931 O O . ASN A 1 113 ? 8.141 7.359 5.766 1.00 94.00 113 ASN A O 1
ATOM 935 N N . GLN A 1 114 ? 6.704 8.597 6.953 1.00 92.69 114 GLN A N 1
ATOM 936 C CA . GLN A 1 114 ? 6.317 9.470 5.838 1.00 92.69 114 GLN A CA 1
ATOM 937 C C . GLN A 1 114 ? 7.512 10.117 5.105 1.00 92.69 114 GLN A C 1
ATOM 939 O O . GLN A 1 114 ? 7.472 10.313 3.888 1.00 92.69 114 GLN A O 1
ATOM 944 N N . GLU A 1 115 ? 8.605 10.414 5.814 1.00 94.50 115 GLU A N 1
ATOM 945 C CA . GLU A 1 115 ? 9.838 10.934 5.210 1.00 94.50 115 GLU A CA 1
ATOM 946 C C . GLU A 1 115 ? 10.467 9.931 4.230 1.00 94.50 115 GLU A C 1
ATOM 948 O O . GLU A 1 115 ? 10.795 10.287 3.094 1.00 94.50 115 GLU A O 1
ATOM 953 N N . GLN A 1 116 ? 10.581 8.660 4.630 1.00 94.88 116 GLN A N 1
ATOM 954 C CA . GLN A 1 116 ? 11.116 7.602 3.773 1.00 94.88 116 GLN A CA 1
ATOM 955 C C . GLN A 1 116 ? 10.226 7.396 2.546 1.00 94.88 116 GLN A C 1
ATOM 957 O O . GLN A 1 116 ? 10.741 7.303 1.429 1.00 94.88 116 GLN A O 1
ATOM 962 N N . PHE A 1 117 ? 8.904 7.383 2.736 1.00 95.44 117 PHE A N 1
ATOM 963 C CA . PHE A 1 117 ? 7.945 7.302 1.636 1.00 95.44 117 PHE A CA 1
ATOM 964 C C . PHE A 1 117 ? 8.174 8.428 0.619 1.00 95.44 117 PHE A C 1
ATOM 966 O O . PHE A 1 117 ? 8.356 8.175 -0.575 1.00 95.44 117 PHE A O 1
ATOM 973 N N . ASN A 1 118 ? 8.250 9.674 1.095 1.00 94.69 118 ASN A N 1
ATOM 974 C CA . ASN A 1 118 ? 8.480 10.840 0.246 1.00 94.69 118 ASN A CA 1
ATOM 975 C C . ASN A 1 118 ? 9.826 10.777 -0.485 1.00 94.69 118 ASN A C 1
ATOM 977 O O . ASN A 1 118 ? 9.881 11.101 -1.672 1.00 94.69 118 ASN A O 1
ATOM 981 N N . LYS A 1 119 ? 10.890 10.317 0.183 1.00 96.19 119 LYS A N 1
ATOM 982 C CA . LYS A 1 119 ? 12.222 10.147 -0.417 1.00 96.19 119 LYS A CA 1
ATOM 983 C C . LYS A 1 119 ? 12.206 9.126 -1.556 1.00 96.19 119 LYS A C 1
ATOM 985 O O . LYS A 1 119 ? 12.709 9.418 -2.641 1.00 96.19 119 LYS A O 1
ATOM 990 N N . LEU A 1 120 ? 11.608 7.952 -1.336 1.00 96.69 120 LEU A N 1
ATOM 991 C CA . LEU A 1 120 ? 11.498 6.903 -2.357 1.00 96.69 120 LEU A CA 1
ATOM 992 C C . LEU A 1 120 ? 10.624 7.355 -3.533 1.00 96.69 120 LEU A C 1
ATOM 994 O O . LEU A 1 120 ? 11.000 7.180 -4.692 1.00 96.69 120 LEU A O 1
ATOM 998 N N . ARG A 1 121 ? 9.489 7.998 -3.244 1.00 95.81 121 ARG A N 1
ATOM 999 C CA . ARG A 1 121 ? 8.589 8.557 -4.259 1.00 95.81 121 ARG A CA 1
ATOM 1000 C C . ARG A 1 121 ? 9.288 9.610 -5.119 1.00 95.81 121 ARG A C 1
ATOM 1002 O O . ARG A 1 121 ? 9.228 9.542 -6.343 1.00 95.81 121 ARG A O 1
ATOM 1009 N N . PHE A 1 122 ? 9.996 10.548 -4.493 1.00 95.94 122 PHE A N 1
ATOM 1010 C CA . PHE A 1 122 ? 10.749 11.586 -5.194 1.00 95.94 122 PHE A CA 1
ATOM 1011 C C . PHE A 1 122 ? 11.854 11.001 -6.080 1.00 95.94 122 PHE A C 1
ATOM 1013 O O . PHE A 1 122 ? 11.989 11.403 -7.235 1.00 95.94 122 PHE A O 1
ATOM 1020 N N . TYR A 1 123 ? 12.597 10.013 -5.571 1.00 95.88 123 TYR A N 1
ATOM 1021 C CA . TYR A 1 123 ? 13.614 9.297 -6.341 1.00 95.88 123 TYR A CA 1
ATOM 1022 C C . TYR A 1 123 ? 13.037 8.702 -7.635 1.00 95.88 123 TYR A C 1
ATOM 1024 O O . TYR A 1 123 ? 13.601 8.895 -8.712 1.00 95.88 123 TYR A O 1
ATOM 1032 N N . LEU A 1 124 ? 11.882 8.038 -7.550 1.00 96.00 124 LEU A N 1
ATOM 1033 C CA . LEU A 1 124 ? 11.220 7.431 -8.707 1.00 96.00 124 LEU A CA 1
ATOM 1034 C C . LEU A 1 124 ? 10.750 8.457 -9.741 1.00 96.00 124 LEU A C 1
ATOM 1036 O O . LEU A 1 124 ? 10.927 8.244 -10.941 1.00 96.00 124 LEU A O 1
ATOM 1040 N N . ILE A 1 125 ? 10.204 9.587 -9.287 1.00 95.94 125 ILE A N 1
ATOM 1041 C CA . ILE A 1 125 ? 9.810 10.690 -10.173 1.00 95.94 125 ILE A CA 1
ATOM 1042 C C . ILE A 1 125 ? 11.038 11.230 -10.918 1.00 95.94 125 ILE A C 1
ATOM 1044 O O . ILE A 1 125 ? 10.986 11.431 -12.131 1.00 95.94 125 ILE A O 1
ATOM 1048 N N . GLN A 1 126 ? 12.167 11.413 -10.227 1.00 96.00 126 GLN A N 1
ATOM 1049 C CA . GLN A 1 126 ? 13.413 11.839 -10.867 1.00 96.00 126 GLN A CA 1
ATOM 1050 C C . GLN A 1 126 ? 13.957 10.803 -11.859 1.00 96.00 126 GLN A C 1
ATOM 1052 O O . GLN A 1 126 ? 14.451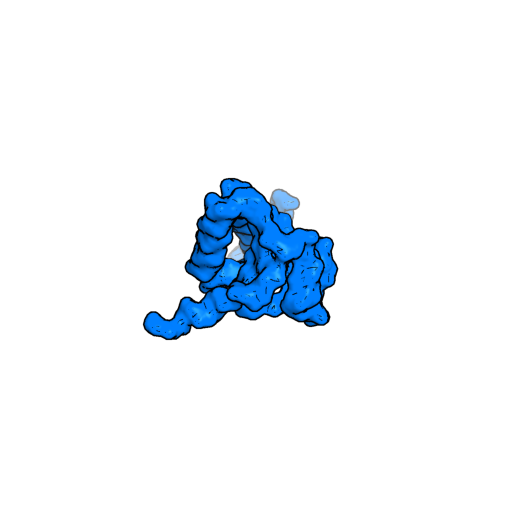 11.182 -12.923 1.00 96.00 126 GLN A O 1
ATOM 1057 N N . GLU A 1 127 ? 13.873 9.505 -11.551 1.00 93.69 127 GLU A N 1
ATOM 1058 C CA . GLU A 1 127 ? 14.239 8.460 -12.512 1.00 93.69 127 GLU A CA 1
ATOM 1059 C C . GLU A 1 127 ? 13.366 8.528 -13.772 1.00 93.69 127 GLU A C 1
ATOM 1061 O O . GLU A 1 127 ? 13.898 8.480 -14.882 1.00 93.69 127 GLU A O 1
ATOM 1066 N N . GLN A 1 128 ? 12.048 8.694 -13.626 1.00 94.94 128 GLN A N 1
ATOM 1067 C CA . GLN A 1 128 ? 11.126 8.799 -14.762 1.00 94.94 128 GLN A CA 1
ATOM 1068 C C . GLN A 1 128 ? 11.373 10.061 -15.599 1.00 94.94 128 GLN A C 1
ATOM 1070 O O . GLN A 1 128 ? 11.299 10.009 -16.824 1.00 94.94 128 GLN A O 1
ATOM 1075 N N . GLN A 1 129 ? 11.742 11.183 -14.978 1.00 94.50 129 GLN A N 1
ATOM 1076 C CA . GLN A 1 129 ? 12.143 12.390 -15.712 1.00 94.50 129 GLN A CA 1
ATOM 1077 C C . GLN A 1 129 ? 13.382 12.157 -16.591 1.00 94.50 129 GLN A C 1
ATOM 1079 O O . GLN A 1 129 ? 13.497 12.749 -17.663 1.00 94.50 129 GLN A O 1
ATOM 1084 N N . ARG A 1 130 ? 14.304 11.282 -16.165 1.00 94.56 130 ARG A N 1
ATOM 1085 C CA . ARG A 1 130 ? 15.497 10.899 -16.944 1.00 94.56 130 ARG A CA 1
ATOM 1086 C C . ARG A 1 130 ? 15.200 9.829 -17.993 1.00 94.56 130 ARG A C 1
ATOM 1088 O O . ARG A 1 130 ? 15.890 9.761 -19.006 1.00 94.56 130 ARG A O 1
ATOM 1095 N N . ASN A 1 131 ? 14.201 8.985 -17.751 1.00 91.69 131 ASN A N 1
ATOM 1096 C CA . ASN A 1 131 ? 13.752 7.949 -18.670 1.00 91.69 131 ASN A CA 1
ATOM 1097 C C . ASN A 1 131 ? 12.222 7.894 -18.689 1.00 91.69 131 ASN A C 1
ATOM 1099 O O . ASN A 1 131 ? 11.597 7.181 -17.902 1.00 91.69 131 ASN A O 1
ATOM 1103 N N . SER A 1 132 ? 11.629 8.611 -19.642 1.00 90.81 132 SER A N 1
ATOM 1104 C CA . SER A 1 132 ? 10.175 8.737 -19.785 1.00 90.81 132 SER A CA 1
ATOM 1105 C C . SER A 1 132 ? 9.457 7.420 -20.091 1.00 90.81 132 SER A C 1
ATOM 1107 O O . SER A 1 132 ? 8.241 7.344 -19.958 1.00 90.81 132 SER A O 1
ATOM 1109 N N . ASN A 1 133 ? 10.190 6.365 -20.466 1.00 90.81 133 ASN A N 1
ATOM 1110 C CA . ASN A 1 133 ? 9.622 5.035 -20.677 1.00 90.81 133 ASN A CA 1
ATOM 1111 C C . ASN A 1 133 ? 9.428 4.248 -19.372 1.00 90.81 133 ASN A C 1
ATOM 1113 O O . ASN A 1 133 ? 8.919 3.125 -19.427 1.00 90.81 133 ASN A O 1
ATOM 1117 N N . LEU A 1 134 ? 9.871 4.776 -18.223 1.00 93.19 134 LEU A N 1
ATOM 1118 C CA . LEU A 1 134 ? 9.665 4.125 -16.934 1.00 93.19 134 LEU A CA 1
ATOM 1119 C C . LEU A 1 134 ? 8.196 4.187 -16.516 1.00 93.19 134 LEU A C 1
ATOM 1121 O O . LEU A 1 134 ? 7.557 5.242 -16.532 1.00 93.19 134 LEU A O 1
ATOM 1125 N N . ARG A 1 135 ? 7.688 3.037 -16.080 1.00 93.38 135 ARG A N 1
ATOM 1126 C CA . ARG A 1 135 ? 6.363 2.879 -15.492 1.00 93.38 135 ARG A CA 1
ATOM 1127 C C . ARG A 1 135 ? 6.525 2.843 -13.981 1.00 93.38 135 ARG A C 1
ATOM 1129 O O . ARG A 1 135 ? 7.151 1.932 -13.437 1.00 93.38 135 ARG A O 1
ATOM 1136 N N . LEU A 1 136 ? 5.976 3.853 -13.318 1.00 95.75 136 LEU A N 1
ATOM 1137 C CA . LEU A 1 136 ? 5.963 3.931 -11.865 1.00 95.75 136 LEU A CA 1
ATOM 1138 C C . LEU A 1 136 ? 4.706 3.238 -11.350 1.00 95.75 136 LEU A C 1
ATOM 1140 O O . LEU A 1 136 ? 3.598 3.517 -11.808 1.00 95.75 136 LEU A O 1
ATOM 1144 N N . ILE A 1 137 ? 4.879 2.313 -10.418 1.00 95.81 137 ILE A N 1
ATOM 1145 C CA . ILE A 1 137 ? 3.797 1.529 -9.831 1.00 95.81 137 ILE A CA 1
ATOM 1146 C C . ILE A 1 137 ? 3.885 1.691 -8.319 1.00 95.81 137 ILE A C 1
ATOM 1148 O O . ILE A 1 137 ? 4.960 1.565 -7.737 1.00 95.81 137 ILE A O 1
ATOM 1152 N N . TYR A 1 138 ? 2.756 1.972 -7.683 1.00 97.12 138 TYR A N 1
ATOM 1153 C CA . TYR A 1 138 ? 2.617 1.895 -6.237 1.00 97.12 138 TYR A CA 1
ATOM 1154 C C . TYR A 1 138 ? 1.880 0.602 -5.891 1.00 97.12 138 TYR A C 1
ATOM 1156 O O . TYR A 1 138 ? 0.734 0.418 -6.300 1.00 97.12 138 TYR A O 1
ATOM 1164 N N . ALA A 1 139 ? 2.557 -0.299 -5.185 1.00 96.69 139 ALA A N 1
ATOM 1165 C CA . ALA A 1 139 ? 2.015 -1.570 -4.733 1.00 96.69 139 ALA A CA 1
ATOM 1166 C C . ALA A 1 139 ? 1.587 -1.453 -3.265 1.00 96.69 139 ALA A C 1
ATOM 1168 O O . ALA A 1 139 ? 2.435 -1.306 -2.382 1.00 96.69 139 ALA A O 1
ATOM 1169 N N . ASP A 1 140 ? 0.276 -1.517 -3.035 1.00 95.00 140 ASP A N 1
ATOM 1170 C CA . ASP A 1 140 ? -0.365 -1.383 -1.726 1.00 95.00 140 ASP A CA 1
ATOM 1171 C C . ASP A 1 140 ? -0.544 -2.753 -1.059 1.00 95.00 140 ASP A C 1
ATOM 1173 O O . ASP A 1 140 ? -1.308 -3.593 -1.543 1.00 95.00 140 ASP A O 1
ATOM 1177 N N . PHE A 1 141 ? 0.158 -2.961 0.058 1.00 95.38 141 PHE A N 1
ATOM 1178 C CA . PHE A 1 141 ? 0.133 -4.183 0.863 1.00 95.38 141 PHE A CA 1
ATOM 1179 C C . PHE A 1 141 ? -0.842 -4.133 2.052 1.00 95.38 141 PHE A C 1
ATOM 1181 O O . PHE A 1 141 ? -0.955 -5.130 2.767 1.00 95.38 141 PHE A O 1
ATOM 1188 N N . SER A 1 142 ? -1.589 -3.044 2.263 1.00 91.19 142 SER A N 1
ATOM 1189 C CA . SER A 1 142 ? -2.422 -2.850 3.464 1.00 91.19 142 SER A CA 1
ATOM 1190 C C . SER A 1 142 ? -3.456 -3.941 3.717 1.00 91.19 142 SER A C 1
ATOM 1192 O O . SER A 1 142 ? -3.757 -4.258 4.866 1.00 91.19 142 SER A O 1
ATOM 1194 N N . TYR A 1 143 ? -4.002 -4.527 2.652 1.00 87.62 143 TYR A N 1
ATOM 1195 C CA . TYR A 1 143 ? -5.035 -5.564 2.739 1.00 87.62 143 TYR A CA 1
ATOM 1196 C C . TYR A 1 143 ? -4.485 -6.974 2.480 1.00 87.62 143 TYR A C 1
ATOM 1198 O O . TYR A 1 143 ? -5.248 -7.928 2.326 1.00 87.62 143 TYR A O 1
ATOM 1206 N N . CYS A 1 144 ? -3.160 -7.123 2.422 1.00 88.06 144 CYS A N 1
ATOM 1207 C CA . CYS A 1 144 ? -2.491 -8.385 2.145 1.00 88.06 144 CYS A CA 1
ATOM 1208 C C . CYS A 1 144 ? -2.101 -9.125 3.437 1.00 88.06 144 CYS A C 1
ATOM 1210 O O . CYS A 1 144 ? -1.845 -8.538 4.488 1.00 88.06 144 CYS A O 1
ATOM 1212 N N . SER A 1 145 ? -2.018 -10.456 3.352 1.00 91.62 145 SER A N 1
ATOM 1213 C CA . SER A 1 145 ? -1.500 -11.294 4.443 1.00 91.62 145 SER A CA 1
ATOM 1214 C C . SER A 1 145 ? 0.032 -11.338 4.512 1.00 91.62 145 SER A C 1
ATOM 1216 O O . SER A 1 145 ? 0.575 -11.722 5.548 1.00 91.62 145 SER A O 1
ATOM 1218 N N . TYR A 1 146 ? 0.728 -10.944 3.440 1.00 92.94 146 TYR A N 1
ATOM 1219 C CA . TYR A 1 146 ? 2.176 -10.751 3.447 1.00 92.94 146 TYR A CA 1
ATOM 1220 C C . TYR A 1 146 ? 2.531 -9.536 4.308 1.00 92.94 146 TYR A C 1
ATOM 1222 O O . TYR A 1 146 ? 1.940 -8.470 4.152 1.00 92.94 146 TYR A O 1
ATOM 1230 N N . LYS A 1 147 ? 3.494 -9.688 5.221 1.00 92.06 147 LYS A N 1
ATOM 1231 C CA . LYS A 1 147 ? 3.919 -8.607 6.114 1.00 92.06 147 LYS A CA 1
ATOM 1232 C C . LYS A 1 147 ? 5.141 -7.904 5.548 1.00 92.06 147 LYS A C 1
ATOM 1234 O O . LYS A 1 147 ? 6.237 -8.459 5.537 1.00 92.06 147 LYS A O 1
ATOM 1239 N N . LEU A 1 148 ? 4.936 -6.673 5.091 1.00 91.94 148 LEU A N 1
ATOM 1240 C CA . LEU A 1 148 ? 6.026 -5.790 4.714 1.00 91.94 148 LEU A CA 1
ATOM 1241 C C . LEU A 1 148 ? 6.740 -5.317 5.990 1.00 91.94 148 LEU A C 1
ATOM 1243 O O . LEU A 1 148 ? 6.102 -4.851 6.930 1.00 91.94 148 LEU A O 1
ATOM 1247 N N . HIS A 1 149 ? 8.064 -5.450 6.042 1.00 91.25 149 HIS A N 1
ATOM 1248 C CA . HIS A 1 149 ? 8.849 -4.947 7.176 1.00 91.25 149 HIS A CA 1
ATOM 1249 C C . HIS A 1 149 ? 9.341 -3.516 6.962 1.00 91.25 149 HIS A C 1
ATOM 1251 O O . HIS A 1 149 ? 9.486 -2.772 7.922 1.00 91.25 149 HIS A O 1
ATOM 1257 N N . ASN A 1 150 ? 9.606 -3.145 5.709 1.00 92.94 150 ASN A N 1
ATOM 1258 C CA . ASN A 1 150 ? 10.118 -1.840 5.309 1.00 92.94 150 ASN A CA 1
ATOM 1259 C C . ASN A 1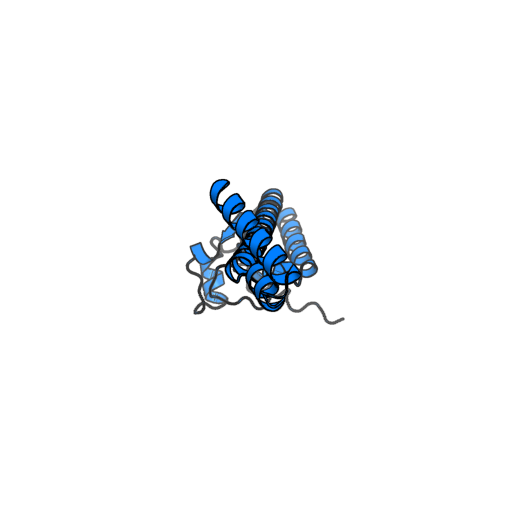 150 ? 9.555 -1.474 3.939 1.00 92.94 150 ASN A C 1
ATOM 1261 O O . ASN A 1 150 ? 9.261 -2.366 3.145 1.00 92.94 150 ASN A O 1
ATOM 1265 N N . MET A 1 151 ? 9.492 -0.179 3.634 1.00 95.56 151 MET A N 1
ATOM 1266 C CA . MET A 1 151 ? 9.257 0.286 2.268 1.00 95.56 151 MET A CA 1
ATOM 1267 C C . MET A 1 151 ? 10.482 0.033 1.392 1.00 95.56 151 MET A C 1
ATOM 1269 O O . MET A 1 151 ? 11.617 0.276 1.811 1.00 95.56 151 MET A O 1
ATOM 1273 N N . PHE A 1 152 ? 10.263 -0.408 0.157 1.00 93.56 152 PHE A N 1
ATOM 1274 C CA . PHE A 1 152 ? 11.335 -0.626 -0.815 1.00 93.56 152 PHE A CA 1
ATOM 1275 C C . PHE A 1 152 ? 10.846 -0.435 -2.249 1.00 93.56 152 PHE A C 1
ATOM 1277 O O . PHE A 1 152 ? 9.648 -0.378 -2.524 1.00 93.56 152 PHE A O 1
ATOM 1284 N N . ILE A 1 153 ? 11.803 -0.331 -3.170 1.00 94.50 153 ILE A N 1
ATOM 1285 C CA . ILE A 1 153 ? 11.548 -0.248 -4.606 1.00 94.50 153 ILE A CA 1
ATOM 1286 C C . ILE A 1 153 ? 11.980 -1.565 -5.241 1.00 94.50 153 ILE A C 1
ATOM 1288 O O . ILE A 1 153 ? 13.142 -1.953 -5.141 1.00 94.50 153 ILE A O 1
ATOM 1292 N N . LEU A 1 154 ? 11.068 -2.224 -5.947 1.00 92.94 154 LEU A N 1
ATOM 1293 C CA . LEU A 1 154 ? 11.419 -3.311 -6.851 1.00 92.94 154 LEU A CA 1
ATOM 1294 C C . LEU A 1 154 ? 11.721 -2.746 -8.235 1.00 92.94 154 LEU A C 1
ATOM 1296 O O . LEU A 1 154 ? 11.009 -1.891 -8.765 1.00 92.94 154 LEU A O 1
ATOM 1300 N N . SER A 1 155 ? 12.778 -3.271 -8.835 1.00 88.62 155 SER A N 1
ATOM 1301 C CA . SER A 1 155 ? 13.104 -3.082 -10.242 1.00 88.62 155 SER A CA 1
ATOM 1302 C C . SER A 1 155 ? 13.546 -4.422 -10.818 1.00 88.62 155 SER A C 1
ATOM 1304 O O . SER A 1 155 ? 13.900 -5.327 -10.068 1.00 88.62 155 SER A O 1
ATOM 1306 N N . SER A 1 156 ? 13.526 -4.593 -12.133 1.00 77.12 156 SER A N 1
ATOM 1307 C CA . SER A 1 156 ? 13.969 -5.866 -12.716 1.00 77.12 156 SER A CA 1
ATOM 1308 C C . SER A 1 156 ? 15.455 -6.160 -12.455 1.00 77.12 156 SER A C 1
ATOM 1310 O O . SER A 1 156 ? 15.863 -7.308 -12.308 1.00 77.12 156 SER A O 1
ATOM 1312 N N . ASN A 1 157 ? 16.271 -5.115 -12.290 1.00 65.94 157 ASN A N 1
ATOM 1313 C CA . ASN A 1 157 ? 17.672 -5.280 -11.932 1.00 65.94 157 ASN A CA 1
ATOM 1314 C C . ASN A 1 157 ? 17.799 -5.452 -10.409 1.00 65.94 157 ASN A C 1
ATOM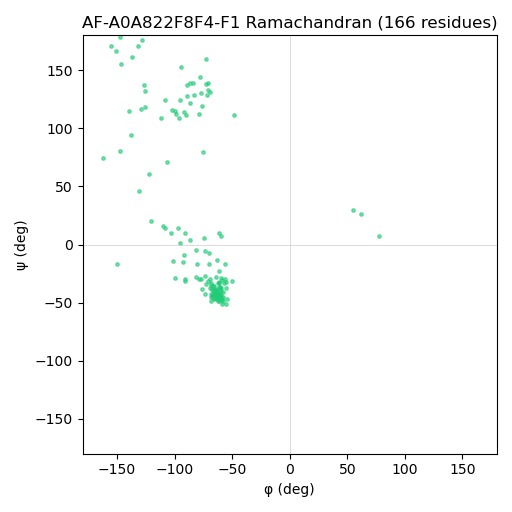 1316 O O . ASN A 1 157 ? 17.335 -4.611 -9.640 1.00 65.94 157 ASN A O 1
ATOM 1320 N N . ASN A 1 158 ? 18.507 -6.493 -9.966 1.00 54.94 158 ASN A N 1
ATOM 1321 C CA . ASN A 1 158 ? 18.753 -6.830 -8.551 1.00 54.94 158 ASN A CA 1
ATOM 1322 C C . ASN A 1 158 ? 19.528 -5.765 -7.731 1.00 54.94 158 ASN A C 1
ATOM 1324 O O . ASN A 1 158 ? 19.937 -6.036 -6.606 1.00 54.94 158 ASN A O 1
ATOM 1328 N N . ASN A 1 159 ? 19.755 -4.559 -8.261 1.00 45.91 159 ASN A N 1
ATOM 1329 C CA . ASN A 1 159 ? 20.776 -3.629 -7.770 1.00 45.91 159 ASN A CA 1
ATOM 1330 C C . ASN A 1 159 ? 20.264 -2.384 -7.029 1.00 45.91 159 ASN A C 1
ATOM 1332 O O . ASN A 1 159 ? 21.049 -1.469 -6.801 1.00 45.91 159 ASN A O 1
ATOM 1336 N N . THR A 1 160 ? 19.004 -2.313 -6.602 1.00 47.12 160 THR A N 1
ATOM 1337 C CA . THR A 1 160 ? 18.509 -1.150 -5.835 1.00 47.12 160 THR A CA 1
ATOM 1338 C C . THR A 1 160 ? 17.948 -1.522 -4.467 1.00 47.12 160 THR A C 1
ATOM 1340 O O . THR A 1 160 ? 16.817 -1.198 -4.123 1.00 47.12 160 THR A O 1
ATOM 1343 N N . ASN A 1 161 ? 18.796 -2.112 -3.620 1.00 43.62 161 ASN A N 1
ATOM 1344 C CA . ASN A 1 161 ? 18.614 -2.032 -2.168 1.00 43.62 161 ASN A CA 1
ATOM 1345 C C . ASN A 1 161 ? 19.026 -0.634 -1.678 1.00 43.62 161 ASN A C 1
ATOM 1347 O O . ASN A 1 161 ? 20.119 -0.427 -1.157 1.00 43.62 161 ASN A O 1
ATOM 1351 N N . LEU A 1 162 ? 18.132 0.344 -1.843 1.00 51.56 162 LEU A N 1
ATOM 1352 C CA . LEU A 1 162 ? 18.247 1.671 -1.213 1.00 51.56 162 LEU A CA 1
ATOM 1353 C C . LEU A 1 162 ? 17.927 1.642 0.298 1.00 51.56 162 LEU A C 1
ATOM 1355 O O . LEU A 1 162 ? 17.921 2.683 0.949 1.00 51.56 162 LEU A O 1
ATOM 1359 N N . SER A 1 163 ? 17.713 0.458 0.877 1.00 46.66 163 SER A N 1
ATOM 1360 C CA . SER A 1 163 ? 17.480 0.232 2.307 1.00 46.66 163 SER A CA 1
ATOM 1361 C C . SER A 1 163 ? 18.730 0.373 3.195 1.00 46.66 163 SER A C 1
ATOM 1363 O O . SER A 1 163 ? 18.582 0.362 4.410 1.00 46.66 163 SER A O 1
ATOM 1365 N N . ASN A 1 164 ? 19.934 0.577 2.635 1.00 37.19 164 ASN A N 1
ATOM 1366 C CA . ASN A 1 164 ? 21.202 0.609 3.394 1.00 37.19 164 ASN A CA 1
ATOM 1367 C C . ASN A 1 164 ? 22.013 1.921 3.311 1.00 37.19 164 ASN A C 1
ATOM 1369 O O . ASN A 1 164 ? 23.203 1.924 3.616 1.00 37.19 164 ASN A O 1
ATOM 1373 N N . GLN A 1 165 ? 21.414 3.057 2.942 1.00 35.16 165 GLN A N 1
ATOM 1374 C CA . GLN A 1 165 ? 22.103 4.357 3.019 1.00 35.16 165 GLN A CA 1
ATOM 1375 C C . GLN A 1 165 ? 21.571 5.215 4.170 1.00 35.16 165 GLN A C 1
ATOM 1377 O O . GLN A 1 165 ? 20.889 6.208 3.944 1.00 35.16 165 GLN A O 1
ATOM 1382 N N . ASN A 1 166 ? 21.893 4.796 5.395 1.00 35.03 166 ASN A N 1
ATOM 1383 C CA . ASN A 1 166 ? 21.963 5.633 6.597 1.00 35.03 166 ASN A CA 1
ATOM 1384 C C . ASN A 1 166 ? 23.073 5.061 7.492 1.00 35.03 166 ASN A C 1
ATOM 1386 O O . ASN A 1 166 ? 22.823 4.278 8.403 1.00 35.03 166 ASN A O 1
ATOM 1390 N N . SER A 1 167 ? 24.322 5.391 7.172 1.00 33.53 167 SER A N 1
ATOM 1391 C CA . SER A 1 167 ? 25.482 5.255 8.062 1.00 33.53 167 SER A CA 1
ATOM 1392 C C . SER A 1 167 ? 26.604 6.126 7.509 1.00 33.53 167 SER A C 1
ATOM 1394 O O . SER A 1 167 ? 27.505 5.590 6.881 1.00 33.53 167 SER A O 1
ATOM 1396 N N . TYR A 1 168 ? 26.488 7.446 7.673 1.00 32.94 168 TYR A N 1
ATOM 1397 C CA . TYR A 1 168 ? 27.587 8.399 7.884 1.00 32.94 168 TYR A CA 1
ATOM 1398 C C . TYR A 1 168 ? 27.015 9.676 8.494 1.00 32.94 168 TYR A C 1
ATOM 1400 O O . TYR A 1 168 ? 25.966 10.133 7.988 1.00 32.94 168 TYR A O 1
#

Solvent-accessible surface area (backbone atoms only — not comparable to full-atom values): 9663 Å² total; per-residue (Å²): 111,78,71,58,52,51,54,53,51,53,53,51,50,52,49,53,52,33,34,77,71,70,77,39,62,70,65,63,53,50,50,62,77,56,32,62,64,61,56,48,53,53,48,54,50,50,51,49,54,49,54,51,52,53,50,51,53,50,50,51,52,53,51,53,35,45,79,69,62,30,44,80,39,60,36,58,85,54,76,51,35,65,86,58,50,72,69,57,48,45,64,61,70,50,88,46,81,75,36,40,37,34,42,38,43,31,63,69,55,45,71,76,37,48,68,59,50,51,52,55,53,51,51,52,52,55,50,28,75,77,37,77,77,44,45,40,32,37,36,40,38,68,86,34,69,37,81,80,91,67,72,48,56,50,48,63,61,94,79,56,78,76,86,74,82,84,85,130

Nearest PDB structures (foldseek):
  1x5d-assembly1_A  TM=5.197E-01  e=1.048E+00  Homo sapiens
  5mrc-assembly1_4  TM=5.119E-01  e=2.444E+00  Saccharomyces cerevisiae
  7po4-assembly1_k  TM=3.794E-01  e=1.884E+00  Homo sapiens
  2xka-assembly1_A  TM=3.231E-01  e=2.784E+00  Bacillus thuringiensis serovar israelensis

Radius of gyration: 26.4 Å; Cα contacts (8 Å, |Δi|>4): 174; chains: 1; bounding box: 68×31×69 Å

pLDDT: mean 81.85, std 15.96, range [32.94, 97.12]

Foldseek 3Di:
DVVVVVVLVVVLVVQVVCVVVVNHDVVVNVCSVPVVVVVVVVVVVVVVVVVVVLVVVVVVVCVVCVVLQAAEDACVVLVDAQPDDPVNSLVSPDPDLAQEKEWEDEPVQCVVPVVVVVVSSVVVSVVCVVPVSHHHYYYYCHPHNHDDPHIDIDHSDPPDPPVPPDDD

Secondary structure (DSSP, 8-state):
-HHHHHHHHHHHHHHHHHHHTTSS-HHHHHHHHT-HHHHHHHHHHHHHHHHHHHHHHHHHHHHHHHHTTEEEEEGGGGT--TT--HHHHHHHH-SSTTTEEEEEE-HHHHHH-HHHHHHHHHHHHHHHHH-TT-EEEEEE-TT-SS---S-EEEESSTT--GGG----